Protein AF-A0A133UIY4-F1 (afdb_monomer_lite)

Structure (mmCIF, N/CA/C/O backbone):
data_AF-A0A133UIY4-F1
#
_e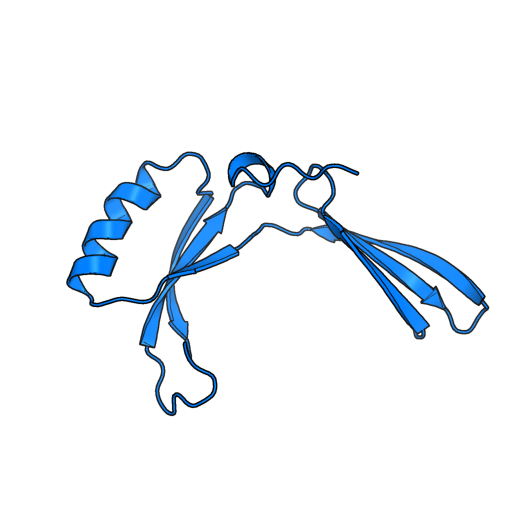ntry.id   AF-A0A133UIY4-F1
#
loop_
_atom_site.group_PDB
_atom_site.id
_atom_site.type_symbol
_atom_site.label_atom_id
_atom_site.label_alt_id
_atom_site.label_comp_id
_atom_site.label_asym_id
_atom_site.label_entity_id
_atom_site.label_seq_id
_atom_site.pdbx_PDB_ins_code
_atom_site.Cartn_x
_atom_site.Cartn_y
_atom_site.Cartn_z
_atom_site.occupancy
_atom_site.B_iso_or_equiv
_atom_site.auth_seq_id
_atom_site.auth_comp_id
_atom_site.auth_asym_id
_atom_site.auth_atom_id
_atom_site.pdbx_PDB_model_num
ATOM 1 N N . MET A 1 1 ? -10.924 -10.512 18.764 1.00 79.19 1 MET A N 1
ATOM 2 C CA . MET A 1 1 ? -12.144 -9.677 18.857 1.00 79.19 1 MET A CA 1
ATOM 3 C C . MET A 1 1 ? -12.992 -9.935 17.620 1.00 79.19 1 MET A C 1
ATOM 5 O O . MET A 1 1 ? -12.400 -10.157 16.573 1.00 79.19 1 MET A O 1
ATOM 9 N N . LYS A 1 2 ? -14.325 -9.945 17.728 1.00 91.94 2 LYS A N 1
ATOM 10 C CA . LYS A 1 2 ? -15.250 -10.070 16.589 1.00 91.94 2 LYS A CA 1
ATOM 11 C C . LYS A 1 2 ? -16.171 -8.853 16.543 1.00 91.94 2 LYS A C 1
ATOM 13 O O . LYS A 1 2 ? -16.449 -8.258 17.587 1.00 91.94 2 LYS A O 1
ATOM 18 N N . GLY A 1 3 ? -16.582 -8.459 15.346 1.00 94.69 3 GLY A N 1
ATOM 19 C CA . GLY A 1 3 ? -17.389 -7.266 15.138 1.00 94.69 3 GLY A CA 1
ATOM 20 C C . GLY A 1 3 ? -17.434 -6.846 13.675 1.00 94.69 3 GLY A C 1
ATOM 21 O O . GLY A 1 3 ? -16.973 -7.576 12.798 1.00 94.69 3 GLY A O 1
ATOM 22 N N . TRP A 1 4 ? -17.962 -5.650 13.440 1.00 97.25 4 TRP A N 1
ATOM 23 C CA . TRP A 1 4 ? -18.108 -5.061 12.112 1.00 97.25 4 TRP A CA 1
ATOM 24 C C . TRP A 1 4 ? -17.118 -3.923 11.919 1.00 97.25 4 TRP A C 1
ATOM 26 O O . TRP A 1 4 ? -16.981 -3.059 12.790 1.00 97.25 4 TRP A O 1
ATOM 36 N N . LEU A 1 5 ? -16.456 -3.930 10.764 1.00 97.00 5 LEU A N 1
ATOM 37 C CA . LEU A 1 5 ? -15.661 -2.808 10.290 1.00 97.00 5 LEU A CA 1
ATOM 38 C C . LEU A 1 5 ? -16.600 -1.667 9.912 1.00 97.00 5 LEU A C 1
ATOM 40 O O . LEU A 1 5 ? -17.452 -1.840 9.044 1.00 97.00 5 LEU A O 1
ATOM 44 N N . LEU A 1 6 ? -16.473 -0.540 10.606 1.00 96.44 6 LEU A N 1
ATOM 45 C CA . LEU A 1 6 ? -17.260 0.655 10.322 1.00 96.44 6 LEU A CA 1
ATOM 46 C C . LEU A 1 6 ? -16.540 1.562 9.333 1.00 96.44 6 LEU A C 1
ATOM 48 O O . LEU A 1 6 ? -17.163 2.051 8.400 1.00 96.44 6 LEU A O 1
ATOM 52 N N . ASP A 1 7 ? -15.246 1.782 9.563 1.00 96.31 7 ASP A N 1
ATOM 53 C CA . ASP A 1 7 ? -14.436 2.681 8.751 1.00 96.31 7 ASP A CA 1
ATOM 54 C C . ASP A 1 7 ? -12.948 2.312 8.837 1.00 96.31 7 ASP A C 1
ATOM 56 O O . ASP A 1 7 ? -12.501 1.726 9.834 1.00 96.31 7 ASP A O 1
ATOM 60 N N . VAL A 1 8 ? -12.199 2.666 7.794 1.00 94.56 8 VAL A N 1
ATOM 61 C CA . VAL A 1 8 ? -10.736 2.602 7.733 1.00 94.56 8 VAL A CA 1
ATOM 62 C C . VAL A 1 8 ? -10.245 3.859 7.045 1.00 94.56 8 VAL A C 1
ATOM 64 O O . VAL A 1 8 ? -10.560 4.087 5.878 1.00 94.56 8 VAL A O 1
ATOM 67 N N . TYR A 1 9 ? -9.439 4.647 7.747 1.00 90.81 9 TYR A N 1
ATOM 68 C CA . TYR A 1 9 ? -8.916 5.888 7.196 1.00 90.81 9 TYR A CA 1
ATOM 69 C C . TYR A 1 9 ? -7.463 6.130 7.611 1.00 90.81 9 TYR A C 1
ATOM 71 O O . TYR A 1 9 ? -7.074 5.800 8.738 1.00 90.81 9 TYR A O 1
ATOM 79 N N . PRO A 1 10 ? -6.650 6.709 6.710 1.00 86.94 10 PRO A N 1
ATOM 80 C CA . PRO A 1 10 ? -5.295 7.121 7.040 1.00 86.94 10 PRO A CA 1
ATOM 81 C C . PRO A 1 10 ? -5.322 8.308 8.002 1.00 86.94 10 PRO A C 1
ATOM 83 O O . PRO A 1 10 ? -6.230 9.142 7.962 1.00 86.94 10 PRO A O 1
ATOM 86 N N . THR A 1 11 ? -4.310 8.404 8.856 1.00 84.19 11 THR A N 1
ATOM 87 C CA . THR A 1 11 ? -4.030 9.638 9.599 1.00 84.19 11 THR A CA 1
ATOM 88 C C . THR A 1 11 ? -3.012 10.484 8.837 1.00 84.19 11 THR A C 1
ATOM 90 O O . THR A 1 11 ? -2.520 10.079 7.789 1.00 84.19 11 THR A O 1
ATOM 93 N N . SER A 1 12 ? -2.675 11.662 9.367 1.00 70.62 12 SER A N 1
ATOM 94 C CA . SER A 1 12 ? -1.616 12.525 8.823 1.00 70.62 12 SER A CA 1
ATOM 95 C C . SER A 1 12 ? -0.187 11.985 9.045 1.00 70.62 12 SER A C 1
ATOM 97 O O . SER A 1 12 ? 0.771 12.755 9.083 1.00 70.62 12 SER A O 1
ATOM 99 N N . GLY A 1 13 ? -0.048 10.697 9.355 1.00 72.94 13 GLY A N 1
ATOM 100 C CA . GLY A 1 13 ? 1.213 10.008 9.606 1.00 72.94 13 GLY A CA 1
ATOM 101 C C . GLY A 1 13 ? 1.226 8.648 8.909 1.00 72.94 13 GLY A C 1
ATOM 102 O O . GLY A 1 13 ? 0.307 8.310 8.168 1.00 72.94 13 GLY A O 1
ATOM 103 N N . GLU A 1 14 ? 2.255 7.839 9.165 1.00 82.12 14 GLU A N 1
ATOM 104 C CA . GLU A 1 14 ? 2.363 6.466 8.644 1.00 82.12 14 GLU A CA 1
ATOM 105 C C . GLU A 1 14 ? 1.452 5.493 9.421 1.00 82.12 14 GLU A C 1
ATOM 107 O O . GLU A 1 14 ? 1.903 4.460 9.913 1.00 82.12 14 GLU A O 1
ATOM 112 N N . GLU A 1 15 ? 0.170 5.833 9.588 1.00 89.50 15 GLU A N 1
ATOM 113 C CA . GLU A 1 15 ? -0.805 5.019 10.313 1.00 89.50 15 GLU A CA 1
ATOM 114 C C . GLU A 1 15 ? -2.166 4.952 9.608 1.00 89.50 15 GLU A C 1
ATOM 116 O O . GLU A 1 15 ? -2.647 5.914 9.007 1.00 89.50 15 GLU A O 1
ATOM 121 N N . MET A 1 16 ? -2.838 3.815 9.776 1.00 92.00 16 MET A N 1
ATOM 122 C CA . MET A 1 16 ? -4.255 3.630 9.473 1.00 92.00 16 MET A CA 1
ATOM 123 C C . MET A 1 16 ? -5.042 3.456 10.769 1.00 92.00 16 MET A C 1
ATOM 125 O O . MET A 1 16 ? -4.652 2.694 11.659 1.00 92.00 16 MET A O 1
ATOM 129 N N . VAL A 1 17 ? -6.182 4.140 10.869 1.00 95.19 17 VAL A N 1
ATOM 130 C CA . VAL A 1 17 ? -7.154 3.922 11.940 1.00 95.19 17 VAL A CA 1
ATOM 131 C C . VAL A 1 17 ? -8.227 2.966 11.451 1.00 95.19 17 VAL A C 1
ATOM 133 O O . VAL A 1 17 ? -8.878 3.211 10.440 1.00 95.19 17 VAL A O 1
ATOM 136 N N . ILE A 1 18 ? -8.450 1.901 12.215 1.00 95.94 18 ILE A N 1
ATOM 137 C CA . ILE A 1 18 ? -9.504 0.916 11.982 1.00 95.94 18 ILE A CA 1
ATOM 138 C C . ILE A 1 18 ? -10.581 1.108 13.050 1.00 95.94 18 ILE A C 1
ATOM 140 O O . ILE A 1 18 ? -10.331 0.916 14.246 1.00 95.94 18 ILE A O 1
ATOM 144 N N . CYS A 1 19 ? -11.791 1.467 12.625 1.00 97.44 19 CYS A N 1
ATOM 145 C CA . CYS A 1 19 ? -12.947 1.627 13.498 1.00 97.44 19 CYS A CA 1
ATOM 146 C C . CYS A 1 19 ? -13.805 0.358 13.489 1.00 97.44 19 CYS A C 1
ATOM 148 O O . CYS A 1 19 ? -14.364 -0.026 12.462 1.00 97.44 19 CYS A O 1
ATOM 150 N N . LEU A 1 20 ? -13.929 -0.296 14.647 1.00 97.31 20 LEU A N 1
ATOM 151 C CA . LEU A 1 20 ? -14.679 -1.543 14.803 1.00 97.31 20 LEU A CA 1
ATOM 152 C C . LEU A 1 20 ? -15.817 -1.383 15.811 1.00 97.31 20 LEU A C 1
ATOM 154 O O . LEU A 1 20 ? -15.608 -0.916 16.935 1.00 97.31 20 LEU A O 1
ATOM 158 N N . LYS A 1 21 ? -17.013 -1.857 15.447 1.00 97.75 21 LYS A N 1
ATOM 159 C CA . LYS A 1 21 ? -18.122 -2.088 16.381 1.00 97.75 21 LYS A CA 1
ATOM 160 C C . LYS A 1 21 ? -18.069 -3.533 16.855 1.00 97.75 21 LYS A C 1
ATOM 162 O O . LYS A 1 21 ? -18.289 -4.445 16.064 1.00 97.75 21 LYS A O 1
ATOM 167 N N . GLY A 1 22 ? -17.760 -3.748 18.129 1.00 97.50 22 GLY A N 1
ATOM 168 C CA . GLY A 1 22 ? -17.780 -5.083 18.722 1.00 97.50 22 GLY A CA 1
ATOM 169 C C . GLY A 1 22 ? -19.202 -5.629 18.857 1.00 97.50 22 GLY A C 1
ATOM 170 O O . GLY A 1 22 ? -20.161 -4.864 18.965 1.00 97.50 22 GLY A O 1
ATOM 171 N N . GLU A 1 23 ? -19.330 -6.955 18.918 1.00 97.56 23 GLU A N 1
ATOM 172 C CA . GLU A 1 23 ? -20.598 -7.640 19.244 1.00 97.56 23 GLU A CA 1
ATOM 173 C C . GLU A 1 23 ? -21.162 -7.213 20.613 1.00 97.56 23 GLU A C 1
ATOM 175 O O . GLU A 1 23 ? -22.366 -7.261 20.836 1.00 97.56 23 GLU A O 1
ATOM 180 N N . ASP A 1 24 ? -20.304 -6.712 21.507 1.00 96.06 24 ASP A N 1
ATOM 181 C CA . ASP A 1 24 ? -20.675 -6.123 22.798 1.00 96.06 24 ASP A CA 1
ATOM 182 C C . ASP A 1 24 ? -21.251 -4.699 22.697 1.00 96.06 24 ASP A C 1
ATOM 184 O O . ASP A 1 24 ? -21.449 -4.025 23.709 1.00 96.06 24 ASP A O 1
ATOM 188 N N . GLY A 1 25 ? -21.465 -4.201 21.479 1.00 95.38 25 GLY A N 1
ATOM 189 C CA . GLY A 1 25 ? -21.984 -2.866 21.219 1.00 95.38 25 GLY A CA 1
ATOM 190 C C . GLY A 1 25 ? -20.973 -1.742 21.455 1.00 95.38 25 GLY A C 1
ATOM 191 O O . GLY A 1 25 ? -21.328 -0.576 21.269 1.00 95.38 25 GLY A O 1
ATOM 192 N N . LYS A 1 26 ? -19.715 -2.026 21.816 1.00 97.44 26 LYS A N 1
ATOM 193 C CA . LYS A 1 26 ? -18.692 -0.986 22.018 1.00 97.44 26 LYS A CA 1
ATOM 194 C C . LYS A 1 26 ? -17.951 -0.681 20.722 1.00 97.44 26 LYS A C 1
ATOM 196 O O . LYS A 1 26 ? -17.561 -1.590 19.989 1.00 97.44 26 LYS A O 1
ATOM 201 N N . THR A 1 27 ? -17.718 0.602 20.464 1.00 97.06 27 THR A N 1
ATOM 202 C CA . THR A 1 27 ? -16.850 1.055 19.370 1.00 97.06 27 THR A CA 1
ATOM 203 C C . THR A 1 27 ? -15.410 1.133 19.865 1.00 97.06 27 THR A C 1
ATOM 205 O O . THR A 1 27 ? -15.160 1.635 20.961 1.00 97.06 27 THR A O 1
ATOM 208 N N . ARG A 1 28 ? -14.465 0.622 19.077 1.00 95.88 28 ARG A N 1
ATOM 209 C CA . ARG A 1 28 ? -13.030 0.635 19.382 1.00 95.88 28 ARG A CA 1
ATOM 210 C C . ARG A 1 28 ? -12.246 1.102 18.163 1.00 95.88 28 ARG A C 1
ATOM 212 O O . ARG A 1 28 ? -12.599 0.749 17.041 1.00 95.88 28 ARG A O 1
ATOM 219 N N . LEU A 1 29 ? -11.183 1.860 18.415 1.00 96.06 29 LEU A N 1
ATOM 220 C CA . LEU A 1 29 ? -10.246 2.333 17.402 1.00 96.06 29 LEU A CA 1
ATOM 221 C C . LEU A 1 29 ? -8.918 1.598 17.567 1.00 96.06 29 LEU A C 1
ATOM 223 O O . LEU A 1 29 ? -8.369 1.567 18.670 1.00 96.06 29 LEU A O 1
ATOM 227 N N . PHE A 1 30 ? -8.409 1.042 16.476 1.00 94.56 30 PHE A N 1
ATOM 228 C CA . PHE A 1 30 ? -7.075 0.453 16.402 1.00 94.56 30 PHE A CA 1
ATOM 229 C C . PHE A 1 30 ? -6.220 1.316 15.490 1.00 94.56 30 PHE A C 1
ATOM 231 O O . PHE A 1 30 ? -6.716 1.802 14.477 1.00 94.56 30 PHE A O 1
ATOM 238 N N . ARG A 1 31 ? -4.963 1.518 15.874 1.00 94.12 31 ARG A N 1
ATOM 239 C CA . ARG A 1 31 ? -3.958 2.185 15.050 1.00 94.12 31 ARG A CA 1
ATOM 240 C C . ARG A 1 31 ? -2.941 1.143 14.648 1.00 94.12 31 ARG A C 1
ATOM 242 O O . ARG A 1 31 ? -2.487 0.391 15.510 1.00 94.12 31 ARG A O 1
ATOM 249 N N . ASP A 1 32 ? -2.642 1.099 13.365 1.00 92.50 32 ASP A N 1
ATOM 250 C CA . ASP A 1 32 ? -1.606 0.239 12.819 1.00 92.50 32 ASP A CA 1
ATOM 251 C C . ASP A 1 32 ? -0.704 1.055 11.905 1.00 92.50 32 ASP A C 1
ATOM 253 O O . ASP A 1 32 ? -1.177 1.989 11.251 1.00 92.50 32 ASP A O 1
ATOM 257 N N . SER A 1 33 ? 0.579 0.704 11.869 1.00 90.19 33 SER A N 1
ATOM 258 C CA . SER A 1 33 ? 1.525 1.341 10.961 1.00 90.19 33 SER A CA 1
ATOM 259 C C . SER A 1 33 ? 1.128 1.038 9.524 1.00 90.19 33 SER A C 1
ATOM 261 O O . SER A 1 33 ? 0.928 -0.121 9.158 1.00 90.19 33 SER A O 1
ATOM 263 N N . PHE A 1 34 ? 1.035 2.074 8.704 1.00 87.94 34 PHE A N 1
ATOM 264 C CA . PHE A 1 34 ? 0.685 1.958 7.302 1.00 87.94 34 PHE A CA 1
ATOM 265 C C . PHE A 1 34 ? 1.511 2.932 6.474 1.00 87.94 34 PHE A C 1
ATOM 267 O O . PHE A 1 34 ? 1.394 4.150 6.603 1.00 87.94 34 PHE A O 1
ATOM 274 N N . THR A 1 35 ? 2.300 2.373 5.568 1.00 85.62 35 THR A N 1
ATOM 275 C CA . THR A 1 35 ? 3.068 3.125 4.584 1.00 85.62 35 THR A CA 1
ATOM 276 C C . THR A 1 35 ? 2.492 2.806 3.201 1.00 85.62 35 THR A C 1
ATOM 278 O O . THR A 1 35 ? 2.358 1.625 2.870 1.00 85.62 35 THR A O 1
ATOM 281 N N . PRO A 1 36 ? 2.113 3.809 2.387 1.00 88.44 36 PRO A N 1
ATOM 282 C CA . PRO A 1 36 ? 1.525 3.542 1.084 1.00 88.44 36 PRO A CA 1
ATOM 283 C C . PRO A 1 36 ? 2.536 2.887 0.143 1.00 88.44 36 PRO A C 1
ATOM 285 O O . PRO A 1 36 ? 3.698 3.287 0.063 1.00 88.44 36 PRO A O 1
ATOM 288 N N . GLU A 1 37 ? 2.059 1.903 -0.611 1.00 93.00 37 GLU A N 1
ATOM 289 C CA . GLU A 1 37 ? 2.819 1.237 -1.660 1.00 93.00 37 GLU A CA 1
ATOM 290 C C . GLU A 1 37 ? 1.973 1.088 -2.924 1.00 93.00 37 GLU A C 1
ATOM 292 O O . GLU A 1 37 ? 0.746 0.966 -2.869 1.00 93.00 37 GLU A O 1
ATOM 297 N N . PHE A 1 38 ? 2.632 1.072 -4.07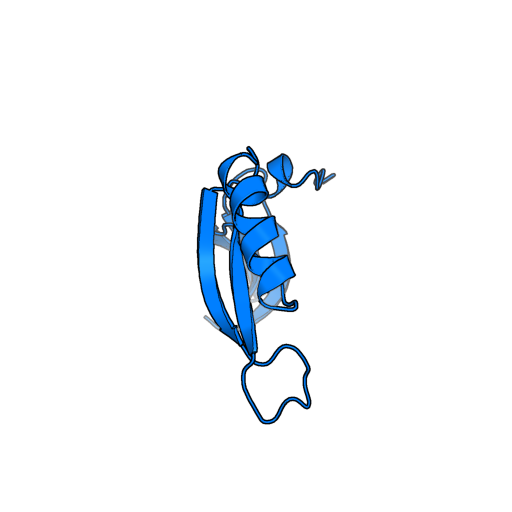8 1.00 93.25 38 PHE A N 1
ATOM 298 C CA . PHE A 1 38 ? 1.994 0.747 -5.348 1.00 93.25 38 PHE A CA 1
ATOM 299 C C . PHE A 1 38 ? 2.936 -0.048 -6.250 1.00 93.25 38 PHE A C 1
ATOM 301 O O . PHE A 1 38 ? 4.133 -0.168 -5.992 1.00 93.25 38 PHE A O 1
ATOM 308 N N . TYR A 1 39 ? 2.376 -0.615 -7.317 1.00 95.75 39 TYR A N 1
ATOM 309 C CA . TYR A 1 39 ? 3.096 -1.484 -8.241 1.00 95.75 39 TYR A CA 1
ATOM 310 C C . TYR A 1 39 ? 2.988 -0.949 -9.664 1.00 95.75 39 TYR A C 1
ATOM 312 O O . TYR A 1 39 ? 1.901 -0.582 -10.115 1.00 95.75 39 TYR A O 1
ATOM 320 N N . VAL A 1 40 ? 4.107 -0.949 -10.383 1.00 96.12 40 VAL A N 1
ATOM 321 C CA . VAL A 1 40 ? 4.180 -0.532 -11.785 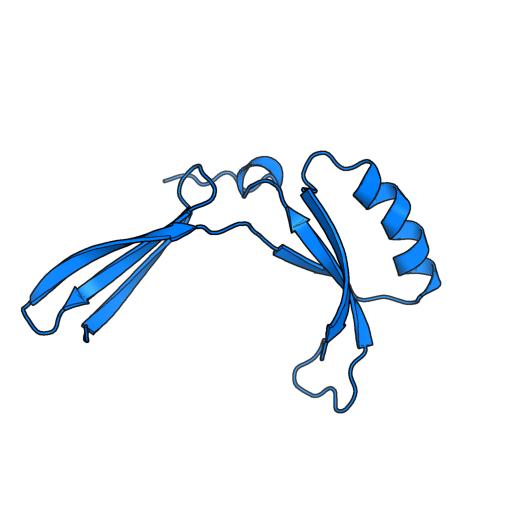1.00 96.12 40 VAL A CA 1
ATOM 322 C C . VAL A 1 40 ? 4.588 -1.718 -12.649 1.00 96.12 40 VAL A C 1
ATOM 324 O O . VAL A 1 40 ? 5.615 -2.349 -12.414 1.00 96.12 40 VAL A O 1
ATOM 327 N N . CYS A 1 41 ? 3.782 -2.011 -13.667 1.00 95.44 41 CYS A N 1
ATOM 328 C CA . CYS A 1 41 ? 4.072 -3.021 -14.681 1.00 95.44 41 CYS A CA 1
ATOM 329 C C . CYS A 1 41 ? 4.350 -2.344 -16.026 1.00 95.44 41 CYS A C 1
ATOM 331 O O . CYS A 1 41 ? 3.678 -1.378 -16.393 1.00 95.44 41 CYS A O 1
ATOM 333 N N . GLY A 1 42 ? 5.288 -2.885 -16.800 1.00 93.31 42 GLY A N 1
ATOM 334 C CA . GLY A 1 42 ? 5.649 -2.372 -18.117 1.00 93.31 42 GLY A CA 1
ATOM 335 C C . GLY A 1 42 ? 6.593 -3.315 -18.856 1.00 93.31 42 GLY A C 1
ATOM 336 O O . GLY A 1 42 ? 6.922 -4.38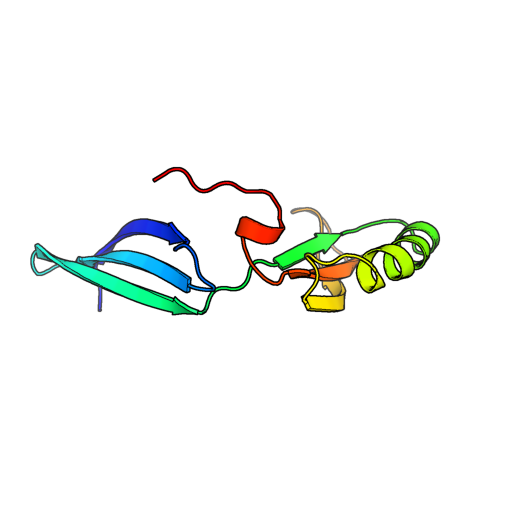7 -18.358 1.00 93.31 42 GLY A O 1
ATOM 337 N N . SER A 1 43 ? 7.027 -2.919 -20.054 1.00 93.75 43 SER A N 1
ATOM 338 C CA . SER A 1 43 ? 8.154 -3.587 -20.712 1.00 93.75 43 SER A CA 1
ATOM 339 C C . SER A 1 43 ? 9.436 -3.360 -19.910 1.00 93.75 43 SER A C 1
ATOM 341 O O . SER A 1 43 ? 9.568 -2.319 -19.266 1.00 93.75 43 SER A O 1
ATOM 343 N N . SER A 1 44 ? 10.393 -4.288 -19.993 1.00 91.56 44 SER A N 1
ATOM 344 C CA . SER A 1 44 ? 11.665 -4.193 -19.261 1.00 91.56 44 SER A CA 1
ATOM 345 C C . SER A 1 44 ? 12.370 -2.854 -19.488 1.00 91.56 44 SER A C 1
ATOM 347 O O . SER A 1 44 ? 12.699 -2.181 -18.526 1.00 91.56 44 SER A O 1
ATOM 349 N N . GLU A 1 45 ? 12.454 -2.390 -20.739 1.00 93.44 45 GLU A N 1
ATOM 350 C CA . GLU A 1 45 ? 13.045 -1.087 -21.091 1.00 93.44 45 GLU A CA 1
ATOM 351 C C . GLU A 1 45 ? 12.375 0.098 -20.368 1.00 93.44 45 GLU A C 1
ATOM 353 O O . GLU A 1 45 ? 13.039 1.033 -19.924 1.00 93.44 45 GLU A O 1
ATOM 358 N N . LYS A 1 46 ? 11.044 0.066 -20.212 1.00 94.94 46 LYS A N 1
ATOM 359 C CA . LYS A 1 46 ? 10.312 1.124 -19.500 1.00 94.94 46 LYS A CA 1
ATOM 360 C C . LYS A 1 46 ? 10.519 1.044 -17.993 1.00 94.94 46 LYS A C 1
ATOM 362 O O . LYS A 1 46 ? 10.571 2.088 -17.349 1.00 94.94 46 LYS A O 1
ATOM 367 N N . LEU A 1 47 ? 10.598 -0.167 -17.441 1.00 94.88 47 LEU A N 1
ATOM 368 C CA . LEU A 1 47 ? 10.867 -0.368 -16.020 1.00 94.88 47 LEU A CA 1
ATOM 369 C C . LEU A 1 47 ? 12.291 0.082 -15.674 1.00 94.88 47 LEU A C 1
ATOM 371 O O . LEU A 1 47 ? 12.440 0.871 -14.752 1.00 94.88 47 LEU A O 1
ATOM 375 N N . GLU A 1 48 ? 13.287 -0.280 -16.484 1.00 93.56 48 GLU A N 1
ATOM 376 C CA . GLU A 1 48 ? 14.675 0.190 -16.352 1.00 93.56 48 GLU A CA 1
ATOM 377 C C . GLU A 1 48 ? 14.776 1.723 -16.427 1.00 93.56 48 GLU A C 1
ATOM 379 O O . GLU A 1 48 ? 15.494 2.354 -15.651 1.00 93.56 48 GLU A O 1
ATOM 384 N N . GLY A 1 49 ? 14.021 2.352 -17.336 1.00 94.12 49 GLY A N 1
ATOM 385 C CA . GLY A 1 49 ? 13.938 3.812 -17.414 1.00 94.12 49 GLY A CA 1
ATOM 386 C C . GLY A 1 49 ? 13.343 4.452 -16.154 1.00 94.12 49 GLY A C 1
ATOM 387 O O . GLY A 1 49 ? 13.810 5.505 -15.719 1.00 94.12 49 GLY A O 1
ATOM 388 N N . LEU A 1 50 ? 12.347 3.804 -15.544 1.00 95.56 50 LEU A N 1
ATOM 389 C CA . LEU A 1 50 ? 11.667 4.289 -14.343 1.00 95.56 50 LEU A CA 1
ATOM 390 C C . LEU A 1 50 ? 12.565 4.253 -13.096 1.00 95.56 50 LEU A C 1
ATOM 392 O O . LEU A 1 50 ? 12.417 5.110 -12.228 1.00 95.56 50 LEU A O 1
ATOM 396 N N . GLU A 1 51 ? 13.522 3.325 -13.009 1.00 94.50 51 GLU A N 1
ATOM 397 C CA . GLU A 1 51 ? 14.431 3.196 -11.855 1.00 94.50 51 GLU A CA 1
ATOM 398 C C . GLU A 1 51 ? 15.147 4.511 -11.521 1.00 94.50 51 GLU A C 1
ATOM 400 O O . GLU A 1 51 ? 15.280 4.890 -10.355 1.00 94.50 51 GLU A O 1
ATOM 405 N N . LYS A 1 52 ? 15.589 5.242 -12.553 1.00 91.31 52 LYS A N 1
ATOM 406 C CA . LYS A 1 52 ? 16.292 6.521 -12.383 1.00 91.31 52 LYS A CA 1
ATOM 407 C C . LYS A 1 52 ? 15.386 7.599 -11.804 1.00 91.31 52 LYS A C 1
ATOM 409 O O . LYS A 1 52 ? 15.824 8.352 -10.940 1.00 91.31 52 LYS A O 1
ATOM 414 N N . GLU A 1 53 ? 14.137 7.652 -12.252 1.00 93.81 53 GLU A N 1
ATOM 415 C CA . GLU A 1 53 ? 13.152 8.606 -11.744 1.00 93.81 53 GLU A CA 1
ATOM 416 C C . GLU A 1 53 ? 12.789 8.288 -10.291 1.00 93.81 53 GLU A C 1
ATOM 418 O O . GLU A 1 53 ? 12.763 9.184 -9.452 1.00 93.81 53 GLU A O 1
ATOM 423 N N . LEU A 1 54 ? 12.603 7.006 -9.955 1.00 94.62 54 LEU A N 1
ATOM 424 C CA . LEU A 1 54 ? 12.278 6.577 -8.591 1.00 94.62 54 LEU A CA 1
ATOM 425 C C . LEU A 1 54 ? 13.387 6.903 -7.589 1.00 94.62 54 LEU A C 1
ATOM 427 O O . LEU A 1 54 ? 13.089 7.310 -6.470 1.00 94.62 54 LEU A O 1
ATOM 431 N N . ASN A 1 55 ? 14.655 6.771 -7.986 1.00 92.88 55 ASN A N 1
ATOM 432 C CA . ASN A 1 55 ? 15.789 7.124 -7.128 1.00 92.88 55 ASN A CA 1
ATOM 433 C C . ASN A 1 55 ? 15.873 8.628 -6.819 1.00 92.88 55 ASN A C 1
ATOM 435 O O . ASN A 1 55 ? 16.436 9.003 -5.792 1.00 92.88 55 ASN A O 1
ATOM 439 N N . ASN A 1 56 ? 15.320 9.476 -7.689 1.00 91.38 56 ASN A N 1
ATOM 440 C CA . ASN A 1 56 ? 15.344 10.932 -7.543 1.00 91.38 56 ASN A CA 1
ATOM 441 C C . ASN A 1 56 ? 14.025 11.508 -7.008 1.00 91.38 56 ASN A C 1
ATOM 443 O O . ASN A 1 56 ? 13.921 12.718 -6.808 1.00 91.38 56 ASN A O 1
ATOM 447 N N . TRP A 1 57 ? 13.001 10.678 -6.805 1.00 91.31 57 TRP A N 1
ATOM 448 C CA . TRP A 1 57 ? 11.684 11.155 -6.415 1.00 91.31 57 TRP A CA 1
ATOM 449 C C . TRP A 1 57 ? 11.530 11.216 -4.893 1.00 91.31 57 TRP A C 1
ATOM 451 O O . TRP A 1 57 ? 11.477 10.196 -4.210 1.00 91.31 57 TRP A O 1
ATOM 461 N N . ASP A 1 58 ? 11.358 12.426 -4.358 1.00 90.19 58 ASP A N 1
ATOM 462 C CA . ASP A 1 58 ? 11.236 12.674 -2.916 1.00 90.19 58 ASP A CA 1
ATOM 463 C C . ASP A 1 58 ? 10.031 12.009 -2.226 1.00 90.19 58 ASP A C 1
ATOM 465 O O . ASP A 1 58 ? 10.003 11.902 -1.000 1.00 90.19 58 ASP A O 1
ATOM 469 N N . ALA A 1 59 ? 9.025 11.539 -2.961 1.00 89.81 59 ALA A N 1
ATOM 470 C CA . ALA A 1 59 ? 7.933 10.779 -2.352 1.00 89.81 59 ALA A CA 1
ATOM 471 C C . ALA A 1 59 ? 8.298 9.300 -2.120 1.00 89.81 59 ALA A C 1
ATOM 473 O O . ALA A 1 59 ? 7.616 8.613 -1.358 1.00 89.81 59 ALA A O 1
ATOM 474 N N . VAL A 1 60 ? 9.362 8.796 -2.754 1.00 93.88 60 VAL A N 1
ATOM 475 C CA . VAL A 1 60 ? 9.767 7.387 -2.704 1.00 93.88 60 VAL A CA 1
ATOM 476 C C . VAL A 1 60 ? 10.688 7.142 -1.514 1.00 93.88 60 VAL A C 1
ATOM 478 O O . VAL A 1 60 ? 11.706 7.806 -1.319 1.00 93.88 60 VAL A O 1
ATOM 481 N N . LYS A 1 61 ? 10.328 6.154 -0.698 1.00 93.44 61 LYS A N 1
ATOM 482 C CA . LYS A 1 61 ? 11.150 5.642 0.399 1.00 93.44 61 LYS A CA 1
ATOM 483 C C . LYS A 1 61 ? 12.089 4.550 -0.098 1.00 93.44 61 LYS A C 1
ATOM 485 O O . LYS A 1 61 ? 13.272 4.574 0.226 1.00 93.44 61 LYS A O 1
ATOM 490 N N . SER A 1 62 ? 11.562 3.604 -0.871 1.00 95.38 62 SER A N 1
ATOM 491 C CA . SER A 1 62 ? 12.333 2.539 -1.512 1.00 95.38 62 SER A CA 1
ATOM 492 C C . SER A 1 62 ? 11.575 1.968 -2.713 1.00 95.38 62 SER A C 1
ATOM 494 O O . SER A 1 62 ? 10.379 2.212 -2.881 1.00 95.38 62 SER A O 1
ATOM 496 N N . TRP A 1 63 ? 12.264 1.203 -3.555 1.00 97.25 63 TRP A N 1
ATOM 497 C CA . TRP A 1 63 ? 11.630 0.419 -4.609 1.00 97.25 63 TRP A CA 1
ATOM 498 C C . TRP A 1 63 ? 12.375 -0.901 -4.824 1.00 97.25 63 TRP A C 1
ATOM 500 O O . TRP A 1 63 ? 13.554 -1.026 -4.488 1.00 97.25 63 TRP A O 1
ATOM 510 N N . SER A 1 64 ? 11.677 -1.898 -5.362 1.00 97.31 64 SER A N 1
ATOM 511 C CA . SER A 1 64 ? 12.237 -3.222 -5.641 1.00 97.31 64 SER A CA 1
ATOM 512 C C . SER A 1 64 ? 11.488 -3.927 -6.765 1.00 97.31 64 SER A C 1
ATOM 514 O O . SER A 1 64 ? 10.296 -3.699 -6.965 1.00 97.31 64 SER A O 1
ATOM 516 N N . TYR A 1 65 ? 12.165 -4.833 -7.470 1.00 97.00 65 TYR A N 1
ATOM 517 C CA . TYR A 1 65 ? 11.496 -5.753 -8.387 1.00 97.00 65 TYR A CA 1
ATOM 518 C C . TYR A 1 65 ? 10.769 -6.865 -7.629 1.00 97.00 65 TYR A C 1
ATOM 520 O O . TYR A 1 65 ? 11.302 -7.440 -6.680 1.00 97.00 65 TYR A O 1
ATOM 528 N N . GLU A 1 66 ? 9.560 -7.187 -8.079 1.00 96.94 66 GLU A N 1
ATOM 529 C CA . GLU A 1 66 ? 8.750 -8.298 -7.591 1.00 96.94 66 GLU A CA 1
ATOM 530 C C . GLU A 1 66 ? 8.009 -8.973 -8.744 1.00 96.94 66 GLU A C 1
ATOM 532 O O . GLU A 1 66 ? 7.729 -8.367 -9.772 1.00 96.94 66 GLU A O 1
ATOM 537 N N . GLU A 1 67 ? 7.590 -10.219 -8.551 1.00 95.38 67 GLU A N 1
ATOM 538 C CA . GLU A 1 67 ? 6.681 -10.880 -9.484 1.00 95.38 67 GLU A CA 1
ATOM 539 C C . GLU A 1 67 ? 5.234 -10.751 -8.999 1.00 95.38 67 GLU A C 1
ATOM 541 O O . GLU A 1 67 ? 4.921 -11.138 -7.871 1.00 95.38 67 GLU A O 1
ATOM 546 N N . LYS A 1 68 ? 4.296 -10.292 -9.833 1.00 94.38 68 LYS A N 1
ATOM 547 C CA . LYS A 1 68 ? 2.859 -10.217 -9.486 1.00 94.38 68 LYS A CA 1
ATOM 548 C C . LYS A 1 68 ? 1.979 -10.673 -10.646 1.00 94.38 68 LYS A C 1
ATOM 550 O O . LYS A 1 68 ? 2.363 -10.584 -11.806 1.00 94.38 68 LYS A O 1
ATOM 555 N N . ARG A 1 69 ? 0.764 -11.128 -10.331 1.00 94.75 69 ARG A N 1
ATOM 556 C CA . ARG A 1 69 ? -0.319 -11.217 -11.322 1.00 94.75 69 ARG A CA 1
ATOM 557 C C . ARG A 1 69 ? -0.947 -9.836 -11.437 1.00 94.75 69 ARG A C 1
ATOM 559 O O . ARG A 1 69 ? -1.547 -9.365 -10.475 1.00 94.75 69 ARG A O 1
ATOM 566 N N . VAL A 1 70 ? -0.751 -9.175 -12.571 1.00 92.31 70 VAL A N 1
ATOM 567 C CA . VAL A 1 70 ? -1.131 -7.764 -12.745 1.00 92.31 70 VAL A CA 1
ATOM 568 C C . VAL A 1 70 ? -2.615 -7.645 -13.073 1.00 92.31 70 VAL A C 1
ATOM 570 O O . VAL A 1 70 ? -3.281 -6.701 -12.653 1.00 92.31 70 VAL A O 1
ATOM 573 N N . ARG A 1 71 ? -3.163 -8.630 -13.785 1.00 91.75 71 ARG A N 1
ATOM 574 C CA . ARG A 1 71 ? -4.588 -8.749 -14.085 1.00 91.75 71 ARG A CA 1
ATOM 575 C C . ARG A 1 71 ? -5.170 -9.958 -13.370 1.00 91.75 71 ARG A C 1
ATOM 577 O O . ARG A 1 71 ? -4.517 -10.983 -13.194 1.00 91.75 71 ARG A O 1
ATOM 584 N N . LEU A 1 72 ? -6.461 -9.874 -13.052 1.00 88.25 72 LEU A N 1
ATOM 585 C CA . LEU A 1 72 ? -7.205 -10.945 -12.374 1.00 88.25 72 LEU A CA 1
ATOM 586 C C . LEU A 1 72 ? -7.178 -12.291 -13.118 1.00 88.25 72 LEU A C 1
ATOM 588 O O . LEU A 1 72 ? -7.385 -13.330 -12.501 1.00 88.25 72 LEU A O 1
ATOM 592 N N . ARG A 1 73 ? -6.967 -12.270 -14.439 1.00 92.19 73 ARG A N 1
ATOM 593 C CA . ARG A 1 73 ? -6.957 -13.461 -15.302 1.00 92.19 73 ARG A CA 1
ATOM 594 C C . ARG A 1 73 ? -5.556 -13.905 -15.720 1.00 92.19 73 ARG A C 1
ATOM 596 O O . ARG A 1 73 ? -5.454 -14.852 -16.495 1.00 92.19 73 ARG A O 1
ATOM 603 N N . ASP A 1 74 ? -4.504 -13.230 -15.262 1.00 90.88 74 ASP A N 1
ATOM 604 C CA . ASP A 1 74 ? -3.144 -13.618 -15.624 1.00 90.88 74 ASP A CA 1
ATOM 605 C C . ASP A 1 74 ? -2.827 -14.984 -15.004 1.00 90.88 74 ASP A C 1
ATOM 607 O O . ASP A 1 74 ? -2.906 -15.174 -13.786 1.00 90.88 74 ASP A O 1
ATOM 611 N N . LEU A 1 75 ? -2.494 -15.953 -15.856 1.00 89.69 75 LEU A N 1
ATOM 612 C CA . LEU A 1 75 ? -2.059 -17.280 -15.417 1.00 89.69 75 LEU A CA 1
ATOM 613 C C . LEU A 1 75 ? -0.642 -17.197 -14.834 1.00 89.69 75 LEU A C 1
ATOM 615 O O . LEU A 1 75 ? -0.387 -17.714 -13.737 1.00 89.69 75 LEU A O 1
ATOM 619 N N . ASP A 1 76 ? 0.214 -16.439 -15.519 1.00 91.62 76 ASP A N 1
ATOM 620 C CA . ASP A 1 76 ? 1.617 -16.219 -15.189 1.00 91.62 76 ASP A CA 1
ATOM 621 C C . ASP A 1 76 ? 1.840 -14.891 -14.457 1.00 91.62 76 ASP A C 1
ATOM 623 O O . ASP A 1 76 ? 1.019 -13.971 -14.502 1.00 91.62 76 ASP A O 1
ATOM 627 N N . ARG A 1 77 ? 2.965 -14.788 -13.747 1.00 92.94 77 ARG A N 1
ATOM 628 C CA . ARG A 1 77 ? 3.370 -13.547 -13.077 1.00 92.94 77 ARG A CA 1
ATOM 629 C C . ARG A 1 77 ? 4.198 -12.698 -14.036 1.00 92.94 77 ARG A C 1
ATOM 631 O O . ARG A 1 77 ? 4.956 -13.219 -14.843 1.00 92.94 77 ARG A O 1
ATOM 638 N N . SER A 1 78 ? 4.049 -11.386 -13.924 1.00 92.75 78 SER A N 1
ATOM 639 C CA . SER A 1 78 ? 4.901 -10.403 -14.591 1.00 92.75 78 SER A CA 1
ATOM 640 C C . SER A 1 78 ? 5.863 -9.791 -13.582 1.00 92.75 78 SER A C 1
ATOM 642 O O . SER A 1 78 ? 5.514 -9.642 -12.407 1.00 92.75 78 SER A O 1
ATOM 644 N N . ASN A 1 79 ? 7.048 -9.410 -14.053 1.00 94.69 79 ASN A N 1
ATOM 645 C CA . ASN A 1 79 ? 7.960 -8.588 -13.272 1.00 94.69 79 ASN A CA 1
ATOM 646 C C . ASN A 1 79 ? 7.377 -7.171 -13.144 1.00 94.69 79 ASN A C 1
ATOM 648 O O . ASN A 1 79 ? 6.934 -6.579 -14.132 1.00 94.69 79 ASN A O 1
ATOM 652 N N . VAL A 1 80 ? 7.349 -6.645 -11.928 1.00 96.75 80 VAL A N 1
ATOM 653 C CA . VAL A 1 80 ? 6.829 -5.321 -11.589 1.00 96.75 80 VAL A CA 1
ATOM 654 C C . VAL A 1 80 ? 7.809 -4.608 -10.675 1.00 96.75 80 VAL A C 1
ATOM 656 O O . VAL A 1 80 ? 8.561 -5.250 -9.946 1.00 96.75 80 VAL A O 1
ATOM 659 N N . ILE A 1 81 ? 7.762 -3.281 -10.661 1.00 97.88 81 ILE A N 1
ATOM 660 C CA . ILE A 1 81 ? 8.430 -2.495 -9.626 1.00 97.88 81 ILE A CA 1
ATOM 661 C C . ILE A 1 81 ? 7.418 -2.225 -8.511 1.00 97.88 81 ILE A C 1
ATOM 663 O O . ILE A 1 81 ? 6.386 -1.598 -8.757 1.00 97.88 81 ILE A O 1
ATOM 667 N N . ARG A 1 82 ? 7.706 -2.697 -7.295 1.00 97.44 82 ARG A N 1
ATOM 668 C CA . ARG A 1 82 ? 7.064 -2.233 -6.061 1.00 97.44 82 ARG A CA 1
ATOM 669 C C . ARG A 1 82 ? 7.712 -0.914 -5.661 1.00 97.44 82 ARG A C 1
ATOM 671 O O . ARG A 1 82 ? 8.933 -0.843 -5.560 1.00 97.44 82 ARG A O 1
ATOM 678 N N . VAL A 1 83 ? 6.899 0.101 -5.404 1.00 96.56 83 VAL A N 1
ATOM 679 C CA . VAL A 1 83 ? 7.327 1.406 -4.898 1.00 96.56 83 VAL A CA 1
ATOM 680 C C . VAL A 1 83 ? 6.727 1.591 -3.513 1.00 96.56 83 VAL A C 1
ATOM 682 O O . VAL A 1 83 ? 5.507 1.578 -3.363 1.00 96.56 83 VAL A O 1
ATOM 685 N N . GLU A 1 84 ? 7.582 1.754 -2.510 1.00 94.50 84 GLU A N 1
ATOM 686 C CA . GLU A 1 84 ? 7.191 2.140 -1.157 1.00 94.50 84 GLU A CA 1
ATOM 687 C C . GLU A 1 84 ? 7.374 3.646 -1.011 1.00 94.50 84 GLU A C 1
ATOM 689 O O . GLU A 1 84 ? 8.454 4.188 -1.268 1.00 94.50 84 GLU A O 1
ATOM 694 N N . CYS A 1 85 ? 6.319 4.336 -0.606 1.00 91.00 85 CYS A N 1
ATOM 695 C CA . CYS A 1 85 ? 6.317 5.784 -0.470 1.00 91.00 85 CYS A CA 1
ATOM 696 C C . CYS A 1 85 ? 6.633 6.198 0.964 1.00 91.00 85 CYS A C 1
ATOM 698 O O . CYS A 1 85 ? 6.563 5.395 1.883 1.00 91.00 85 CYS A O 1
ATOM 700 N N . ARG A 1 86 ? 7.002 7.459 1.177 1.00 87.81 86 ARG A N 1
ATOM 701 C CA . ARG A 1 86 ? 7.252 7.971 2.532 1.00 87.81 86 ARG A CA 1
ATOM 702 C C . ARG A 1 86 ? 5.947 8.208 3.282 1.00 87.81 86 ARG A C 1
ATOM 704 O O . ARG A 1 86 ? 5.840 7.846 4.443 1.00 87.81 86 ARG A O 1
ATOM 711 N N . SER A 1 87 ? 4.944 8.782 2.619 1.00 84.69 87 SER A N 1
ATOM 712 C CA . SER A 1 87 ? 3.644 9.041 3.241 1.00 84.69 87 SER A CA 1
ATOM 713 C C . SER A 1 87 ? 2.537 9.296 2.213 1.00 84.69 87 SER A C 1
ATOM 715 O O . SER A 1 87 ? 2.813 9.499 1.028 1.00 84.69 87 SER A O 1
ATOM 717 N N . MET A 1 88 ? 1.278 9.327 2.660 1.00 79.12 88 MET A N 1
ATOM 718 C CA . MET A 1 88 ? 0.140 9.695 1.803 1.00 79.12 88 MET A CA 1
ATOM 719 C C . MET A 1 88 ? 0.201 11.167 1.364 1.00 79.12 88 MET A C 1
ATOM 721 O O . MET A 1 88 ? -0.186 11.494 0.241 1.00 79.12 88 MET A O 1
ATOM 725 N N . GLU A 1 89 ? 0.740 12.055 2.204 1.00 79.19 89 GLU A N 1
ATOM 726 C CA . GLU A 1 89 ? 0.868 13.485 1.899 1.00 79.19 89 GLU A CA 1
ATOM 727 C C . GLU A 1 89 ? 1.888 13.739 0.789 1.00 79.19 89 GLU A C 1
ATOM 729 O O . GLU A 1 89 ? 1.636 14.532 -0.118 1.00 79.19 89 GLU A O 1
ATOM 734 N N . THR A 1 90 ? 3.033 13.049 0.835 1.00 78.25 90 THR A N 1
ATOM 735 C CA . THR A 1 90 ? 4.103 13.200 -0.171 1.00 78.25 90 THR A CA 1
ATOM 736 C C . THR A 1 90 ? 3.687 12.713 -1.559 1.00 78.25 90 THR A C 1
ATOM 738 O O . THR A 1 90 ? 4.197 13.208 -2.561 1.00 78.25 90 THR A O 1
ATOM 741 N N . LEU A 1 91 ? 2.699 11.817 -1.631 1.00 74.25 91 LEU A N 1
ATOM 742 C CA . LEU A 1 91 ? 2.051 11.394 -2.875 1.00 74.25 91 LEU A CA 1
ATOM 743 C C . LEU A 1 91 ? 1.074 12.437 -3.454 1.00 74.25 91 LEU A C 1
ATOM 745 O O . LEU A 1 91 ? 0.500 12.211 -4.517 1.00 74.25 91 LEU A O 1
ATOM 749 N N . GLY A 1 92 ? 0.869 13.577 -2.784 1.00 65.38 92 GLY A N 1
ATOM 750 C CA . GLY A 1 92 ? -0.048 14.631 -3.226 1.00 65.38 92 GLY A CA 1
ATOM 751 C C . GLY A 1 92 ? -1.523 14.339 -2.930 1.00 65.38 92 GLY A C 1
ATOM 752 O O . GLY A 1 92 ? -2.402 15.062 -3.404 1.00 65.38 92 GLY A O 1
ATOM 753 N N . ILE A 1 93 ? -1.818 13.308 -2.131 1.00 57.62 93 ILE A N 1
ATOM 754 C CA . ILE A 1 93 ? -3.175 13.004 -1.679 1.00 57.62 93 ILE A CA 1
ATOM 755 C C . ILE A 1 93 ? -3.449 13.863 -0.440 1.00 57.62 93 ILE A C 1
ATOM 757 O O . ILE A 1 93 ? -3.125 13.497 0.686 1.00 57.62 93 ILE A O 1
ATOM 761 N N . SER A 1 94 ? -4.028 15.049 -0.645 1.00 44.62 94 SER A N 1
ATOM 762 C CA . SER A 1 94 ? -4.492 15.890 0.463 1.00 44.62 94 SER A CA 1
ATOM 763 C C . SER A 1 94 ? -5.722 15.243 1.104 1.00 44.62 94 SER A C 1
ATOM 765 O O . SER A 1 94 ? -6.823 15.287 0.552 1.00 44.62 94 SER A O 1
ATOM 767 N N . LEU A 1 95 ? -5.529 14.622 2.267 1.00 50.56 95 LEU A N 1
ATOM 768 C CA . LEU A 1 95 ? -6.609 14.084 3.087 1.00 50.56 95 LEU A CA 1
ATOM 769 C C . LEU A 1 95 ? -7.345 15.258 3.746 1.00 50.56 95 LEU A C 1
ATOM 771 O O 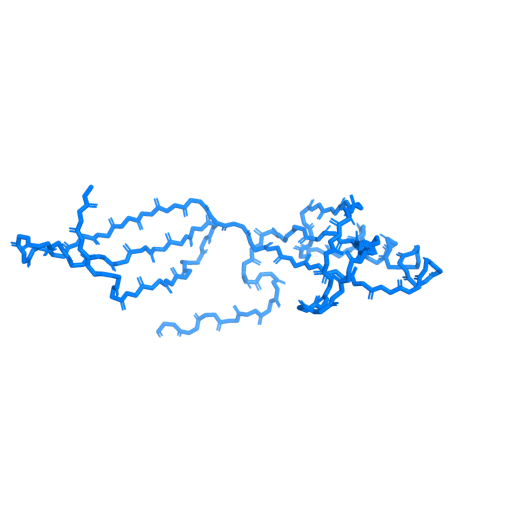. LEU A 1 95 ? -6.914 15.785 4.770 1.00 50.56 95 LEU A O 1
ATOM 775 N N . LYS A 1 96 ? -8.443 15.711 3.135 1.00 45.00 96 LYS A N 1
ATOM 776 C CA . LYS A 1 96 ? -9.399 16.588 3.819 1.00 45.00 96 LYS A CA 1
ATOM 777 C C . LYS A 1 96 ? -10.285 15.715 4.704 1.00 45.00 96 LYS A C 1
ATOM 779 O O . LYS A 1 96 ? -11.120 14.982 4.179 1.00 45.00 96 LYS A O 1
ATOM 784 N N . GLY A 1 97 ? -10.035 15.770 6.012 1.00 45.75 97 GLY A N 1
ATOM 785 C CA . GLY A 1 97 ? -10.970 15.303 7.040 1.00 45.75 97 GLY A CA 1
ATOM 786 C C . GLY A 1 97 ? -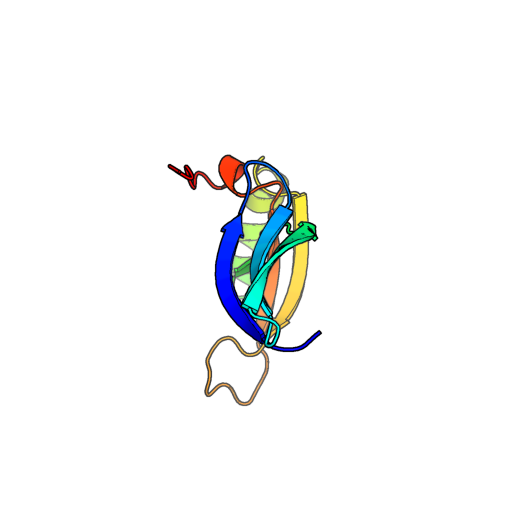12.170 16.227 7.184 1.00 45.75 97 GLY A C 1
ATOM 787 O O . GLY A 1 97 ? -12.051 17.415 6.796 1.00 45.75 97 GLY A O 1
#

Sequence (97 aa):
MKGWLLDVYPTSGEEMVICLKGEDGKTRLFRDSFTPEFYVCGSSEKLEGLEKELNNWDAVKSWSYEEKRVRLRDLDRSNVIRVECRSMETLGISLKG

Radius of gyration: 17.66 Å; chains: 1; bounding box: 38×34×44 Å

Secondary structure (DSSP, 8-state):
--EEEEEEEE-SSSEEEEEEEETTS-EEEEEEE---EEEEE--HHHHHHHHHHHHH-TTEEEEEEEEE--STT-SS-EEEEEEEES-TTTTT-----

Foldseek 3Di:
DDFDFPDWDDDPAQWIWTWGQDPVRDIDIDIDGHWDKDKAADPPVVQVVVVVVLVVQQQFPDKDWDWDDPDPPDPGTGIIIMTTTRHCVSVVNPDDD

pLDDT: mean 89.63, std 11.41, range [44.62, 97.88]

Organism: NCBI:txid1698266